Protein AF-A0A5K0X469-F1 (afdb_monomer_lite)

Structure (mmCIF, N/CA/C/O backbone):
data_AF-A0A5K0X469-F1
#
_entry.id   AF-A0A5K0X469-F1
#
loop_
_atom_site.group_PDB
_atom_site.id
_atom_site.type_symbol
_atom_site.label_atom_id
_atom_site.label_alt_id
_atom_site.label_comp_id
_atom_site.label_asym_id
_atom_site.label_entity_id
_atom_site.label_seq_id
_atom_site.pdbx_PDB_ins_code
_atom_site.Cartn_x
_atom_site.Cartn_y
_atom_site.Cartn_z
_atom_site.occupancy
_atom_site.B_iso_or_equiv
_atom_site.auth_seq_id
_atom_site.auth_comp_id
_atom_site.auth_asym_id
_atom_site.auth_atom_id
_atom_site.pdbx_PDB_model_num
ATOM 1 N N . TYR A 1 1 ? 3.629 8.872 -3.583 1.00 82.44 1 TYR A N 1
ATOM 2 C CA . TYR A 1 1 ? 4.429 7.906 -2.803 1.00 82.44 1 TYR A CA 1
ATOM 3 C C . TYR A 1 1 ? 5.070 6.814 -3.657 1.00 82.44 1 TYR A C 1
ATOM 5 O O . TYR A 1 1 ? 6.288 6.779 -3.674 1.00 82.44 1 TYR A O 1
ATOM 13 N N . LEU A 1 2 ? 4.340 5.987 -4.422 1.00 91.75 2 LEU A N 1
ATOM 14 C CA . LEU A 1 2 ? 4.958 4.905 -5.227 1.00 91.75 2 LEU A CA 1
ATOM 15 C C . LEU A 1 2 ? 6.054 5.375 -6.202 1.00 91.75 2 LEU A C 1
ATOM 17 O O . LEU A 1 2 ? 7.116 4.773 -6.253 1.00 91.75 2 LEU A O 1
ATOM 21 N N . TYR A 1 3 ? 5.842 6.490 -6.910 1.00 91.81 3 TYR A N 1
ATOM 22 C CA . TYR A 1 3 ? 6.869 7.071 -7.787 1.00 91.81 3 TYR A CA 1
ATOM 23 C C . TYR A 1 3 ? 8.148 7.464 -7.024 1.00 91.81 3 TYR A C 1
ATOM 25 O O . TYR A 1 3 ? 9.255 7.189 -7.474 1.00 91.81 3 TYR A O 1
ATOM 33 N N . TYR A 1 4 ? 7.998 8.028 -5.822 1.00 94.25 4 TYR A N 1
ATOM 34 C CA . TYR A 1 4 ? 9.132 8.365 -4.962 1.00 94.25 4 TYR A CA 1
ATOM 35 C C . TYR A 1 4 ? 9.884 7.104 -4.521 1.00 94.25 4 TYR A C 1
ATOM 37 O O . TYR A 1 4 ? 11.094 7.042 -4.674 1.00 94.25 4 TYR A O 1
ATOM 45 N N . TYR A 1 5 ? 9.180 6.061 -4.070 1.00 92.56 5 TYR A N 1
ATOM 46 C CA . TYR A 1 5 ? 9.809 4.784 -3.715 1.00 92.56 5 TYR A CA 1
ATOM 47 C C . TYR A 1 5 ? 10.497 4.103 -4.908 1.00 92.56 5 TYR A C 1
ATOM 49 O O . TYR A 1 5 ? 11.579 3.537 -4.742 1.00 92.56 5 TYR A O 1
ATOM 57 N N . SER A 1 6 ? 9.944 4.228 -6.118 1.00 94.25 6 SER A N 1
ATOM 58 C CA . SER A 1 6 ? 10.587 3.701 -7.326 1.00 94.25 6 SER A CA 1
ATOM 59 C C . SER A 1 6 ? 11.900 4.402 -7.675 1.00 94.25 6 SER A C 1
ATOM 61 O O . SER A 1 6 ? 12.809 3.755 -8.185 1.00 94.25 6 SER A O 1
ATOM 63 N N . MET A 1 7 ? 12.065 5.685 -7.323 1.00 95.31 7 MET A N 1
ATOM 64 C CA . MET A 1 7 ? 13.341 6.394 -7.515 1.00 95.31 7 MET A CA 1
ATOM 65 C C . MET A 1 7 ? 14.478 5.801 -6.675 1.00 95.31 7 MET A C 1
ATOM 67 O O . MET A 1 7 ? 15.635 5.896 -7.072 1.00 95.31 7 MET A O 1
ATOM 71 N N . PHE A 1 8 ? 14.161 5.164 -5.544 1.00 95.44 8 PHE A N 1
ATOM 72 C CA . PHE A 1 8 ? 15.133 4.450 -4.710 1.00 95.44 8 PHE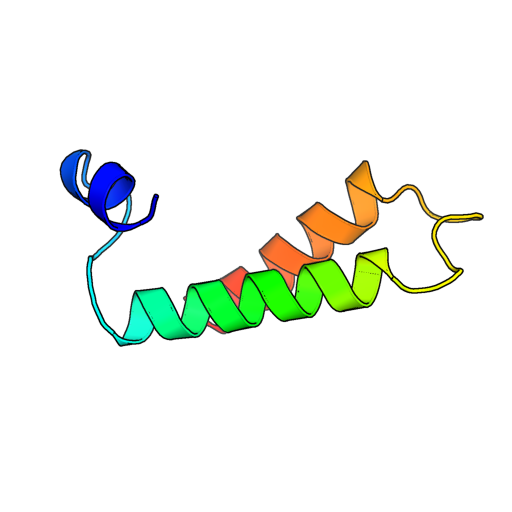 A CA 1
ATOM 73 C C . PHE A 1 8 ? 15.292 2.974 -5.100 1.00 95.44 8 PHE A C 1
ATOM 75 O O . PHE A 1 8 ? 16.001 2.241 -4.416 1.00 95.44 8 PHE A O 1
ATOM 82 N N . GLY A 1 9 ? 14.624 2.516 -6.165 1.00 92.00 9 GLY A N 1
ATOM 83 C CA . GLY A 1 9 ? 14.637 1.112 -6.583 1.00 92.00 9 GLY A CA 1
ATOM 84 C C . GLY A 1 9 ? 13.888 0.171 -5.635 1.00 92.00 9 GLY A C 1
ATOM 85 O O . GLY A 1 9 ? 14.106 -1.034 -5.683 1.00 92.00 9 GLY A O 1
ATOM 86 N N . LEU A 1 10 ? 13.019 0.702 -4.764 1.00 89.00 10 LEU A N 1
ATOM 87 C CA . LEU A 1 10 ? 12.273 -0.096 -3.781 1.00 89.00 10 LEU A CA 1
ATOM 88 C C . LEU A 1 10 ? 11.027 -0.767 -4.374 1.00 89.00 10 LEU A C 1
ATOM 90 O O . LEU A 1 10 ? 10.517 -1.727 -3.803 1.00 89.00 10 LEU A O 1
ATOM 94 N N . CYS A 1 11 ? 10.519 -0.263 -5.499 1.00 88.94 11 CYS A N 1
ATOM 95 C CA . CYS A 1 11 ? 9.421 -0.877 -6.238 1.00 88.94 11 CYS A CA 1
ATOM 96 C C . CYS A 1 11 ? 9.428 -0.455 -7.712 1.00 88.94 11 CYS A C 1
ATOM 98 O O . CYS A 1 11 ? 9.877 0.641 -8.052 1.00 88.94 11 CYS A O 1
ATOM 100 N N . ASP A 1 12 ? 8.878 -1.298 -8.584 1.00 91.06 12 ASP A N 1
ATOM 101 C CA . ASP A 1 12 ? 8.667 -0.942 -9.986 1.00 91.06 12 ASP A CA 1
ATOM 102 C C . ASP A 1 12 ? 7.487 0.016 -10.143 1.00 91.06 12 ASP A C 1
ATOM 104 O O . ASP A 1 12 ? 6.381 -0.237 -9.652 1.00 91.06 12 ASP A O 1
ATOM 108 N N . TYR A 1 13 ? 7.687 1.097 -10.897 1.00 92.31 13 TYR A N 1
ATOM 109 C CA . TYR A 1 13 ? 6.609 2.013 -11.251 1.00 92.31 13 TYR A CA 1
ATOM 110 C C . TYR A 1 13 ? 5.840 1.488 -12.468 1.00 92.31 13 TYR A C 1
ATOM 112 O O . TYR A 1 13 ? 6.160 1.792 -13.616 1.00 92.31 13 TYR A O 1
ATOM 120 N N . SER A 1 14 ? 4.812 0.679 -12.213 1.00 93.69 14 SER A N 1
ATOM 121 C CA . SER A 1 14 ? 3.935 0.125 -13.247 1.00 93.69 14 SER A CA 1
ATOM 122 C C . SER A 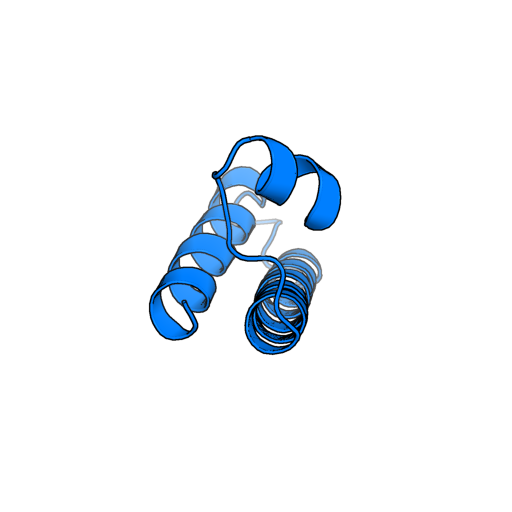1 14 ? 2.460 0.243 -12.860 1.00 93.69 14 SER A C 1
ATOM 124 O O . SER A 1 14 ? 2.117 0.322 -11.678 1.00 93.69 14 SER A O 1
ATOM 126 N N . TRP A 1 15 ? 1.564 0.190 -13.851 1.00 93.12 15 TRP A N 1
ATOM 127 C CA . TRP A 1 15 ? 0.118 0.137 -13.599 1.00 93.12 15 TRP A CA 1
ATOM 128 C C . TRP A 1 15 ? -0.290 -1.065 -12.740 1.00 93.12 15 TRP A C 1
ATOM 130 O O . TRP A 1 15 ? -1.186 -0.936 -11.908 1.00 93.12 15 TRP A O 1
ATOM 140 N N . ARG A 1 16 ? 0.406 -2.203 -12.879 1.00 93.81 16 ARG A N 1
ATOM 141 C CA . ARG A 1 16 ? 0.202 -3.385 -12.030 1.00 93.81 16 ARG A CA 1
ATOM 142 C C . ARG A 1 16 ? 0.535 -3.075 -10.571 1.00 93.81 16 ARG A C 1
ATOM 144 O O . ARG A 1 16 ? -0.255 -3.409 -9.696 1.00 93.81 16 ARG A O 1
ATOM 151 N N . THR A 1 17 ? 1.649 -2.386 -10.317 1.00 93.62 17 THR A N 1
ATOM 152 C CA . THR A 1 17 ? 2.059 -1.993 -8.961 1.00 93.62 17 THR A CA 1
ATOM 153 C C . THR A 1 17 ? 1.060 -1.027 -8.329 1.00 93.62 17 THR A C 1
ATOM 155 O O . THR A 1 17 ? 0.694 -1.182 -7.168 1.00 93.62 17 THR A O 1
ATOM 158 N N . ILE A 1 18 ? 0.586 -0.044 -9.100 1.00 95.19 18 ILE A N 1
ATOM 159 C CA . ILE A 1 18 ? -0.401 0.940 -8.634 1.00 95.19 18 ILE A CA 1
ATOM 160 C C . ILE A 1 18 ? -1.724 0.250 -8.281 1.00 95.19 18 ILE A C 1
ATOM 162 O O . ILE A 1 18 ? -2.272 0.497 -7.209 1.00 95.19 18 ILE A O 1
ATOM 166 N N . ALA A 1 19 ? -2.215 -0.636 -9.152 1.00 96.06 19 ALA A N 1
ATOM 167 C CA . ALA A 1 19 ? -3.440 -1.389 -8.907 1.00 96.06 19 ALA A CA 1
ATOM 168 C C . ALA A 1 19 ? -3.301 -2.326 -7.698 1.00 96.06 19 ALA A C 1
ATOM 170 O O . ALA A 1 19 ? -4.184 -2.351 -6.844 1.00 96.06 19 ALA A O 1
ATOM 171 N N . GLY A 1 20 ? -2.180 -3.044 -7.581 1.00 95.38 20 GLY A N 1
ATOM 172 C CA . GLY A 1 20 ? -1.922 -3.912 -6.434 1.00 95.38 20 GLY A CA 1
ATOM 173 C C . GLY A 1 20 ? -1.867 -3.137 -5.119 1.00 95.38 20 GLY A C 1
ATOM 174 O O . GLY A 1 20 ? -2.482 -3.546 -4.139 1.00 95.38 20 GLY A O 1
ATOM 175 N N . PHE A 1 21 ? -1.225 -1.966 -5.114 1.00 95.69 21 PHE A N 1
ATOM 176 C CA . PHE A 1 21 ? -1.166 -1.104 -3.935 1.00 95.69 21 PHE A CA 1
ATOM 177 C C . PHE A 1 21 ? -2.561 -0.615 -3.535 1.00 95.69 21 PHE A C 1
ATOM 179 O O . PHE A 1 21 ? -2.903 -0.657 -2.359 1.00 95.69 21 PHE A O 1
ATOM 186 N N . LEU A 1 22 ? -3.392 -0.225 -4.507 1.00 96.38 22 LEU A N 1
ATOM 187 C CA . LEU A 1 22 ? -4.777 0.176 -4.261 1.00 96.38 22 LEU A CA 1
ATOM 188 C C . LEU A 1 22 ? -5.575 -0.958 -3.599 1.00 96.38 22 LEU A C 1
ATOM 190 O O . LEU A 1 22 ? -6.266 -0.709 -2.614 1.00 96.38 22 LEU A O 1
ATOM 194 N N . VAL A 1 23 ? -5.453 -2.197 -4.087 1.00 97.25 23 VAL A N 1
ATOM 195 C CA . VAL A 1 23 ? -6.145 -3.358 -3.497 1.00 97.25 23 VAL A CA 1
ATOM 196 C C . VAL A 1 23 ? -5.679 -3.617 -2.065 1.00 97.25 23 VAL A C 1
ATOM 198 O O . VAL A 1 23 ? -6.515 -3.823 -1.184 1.00 97.25 23 VAL A O 1
ATOM 201 N N . VAL A 1 24 ? -4.368 -3.567 -1.811 1.00 97.19 24 VAL A N 1
ATOM 202 C CA . VAL A 1 24 ? -3.808 -3.716 -0.459 1.00 97.19 24 VAL A CA 1
ATOM 203 C C . VAL A 1 24 ? -4.344 -2.629 0.472 1.00 97.19 24 VAL A C 1
ATOM 205 O O . VAL A 1 24 ? -4.854 -2.952 1.543 1.00 97.19 24 VAL A O 1
ATOM 208 N N . SER A 1 25 ? -4.299 -1.361 0.053 1.00 96.06 25 SER A N 1
ATOM 209 C CA . SER A 1 25 ? -4.788 -0.237 0.857 1.00 96.06 25 SER A CA 1
ATOM 210 C C . SER A 1 25 ? -6.283 -0.337 1.145 1.00 96.06 25 SER A C 1
ATOM 212 O O . SER A 1 25 ? -6.679 -0.180 2.293 1.00 96.06 25 SER A O 1
ATOM 214 N N . LEU A 1 26 ? -7.116 -0.654 0.147 1.00 97.25 26 LEU A N 1
ATOM 215 C CA . LEU A 1 26 ? -8.552 -0.834 0.370 1.00 97.25 26 LEU A CA 1
ATOM 216 C C . LEU A 1 26 ? -8.838 -1.992 1.325 1.00 97.25 26 LEU A C 1
ATOM 218 O O . LEU A 1 26 ? -9.686 -1.855 2.199 1.00 97.25 26 LEU A O 1
ATOM 222 N N . SER A 1 27 ? -8.129 -3.112 1.185 1.00 96.44 27 SER A N 1
ATOM 223 C CA . SER A 1 27 ? -8.313 -4.272 2.064 1.00 96.44 27 SER A CA 1
ATOM 224 C C . SER A 1 27 ? -7.964 -3.931 3.512 1.00 96.44 27 SER A C 1
ATOM 226 O O . SER A 1 27 ? -8.719 -4.259 4.424 1.00 96.44 27 SER A O 1
ATOM 228 N N . ALA A 1 28 ? -6.852 -3.225 3.716 1.00 95.25 28 ALA A N 1
ATOM 229 C CA . ALA A 1 28 ? -6.423 -2.752 5.022 1.00 95.25 28 ALA A CA 1
ATOM 230 C C . ALA A 1 28 ? -7.434 -1.762 5.634 1.00 95.25 28 ALA A C 1
ATOM 232 O O . ALA A 1 28 ? -7.840 -1.946 6.777 1.00 95.25 28 ALA A O 1
ATOM 233 N N . SER A 1 29 ? -7.920 -0.787 4.854 1.00 95.00 29 SER A N 1
ATOM 234 C CA . SER A 1 29 ? -8.942 0.171 5.302 1.00 95.00 29 SER A CA 1
ATOM 235 C C . SER A 1 29 ? -10.292 -0.481 5.601 1.00 95.00 29 SER A C 1
ATOM 237 O O . SER A 1 29 ? -10.997 -0.033 6.500 1.00 95.00 29 SER A O 1
ATOM 239 N N . VAL A 1 30 ? -10.668 -1.543 4.875 1.00 94.19 30 VAL A N 1
ATOM 240 C CA . VAL A 1 30 ? -11.852 -2.338 5.224 1.00 94.19 30 VAL A CA 1
ATOM 241 C C . VAL A 1 30 ? -11.645 -2.945 6.602 1.00 94.19 30 VAL A C 1
ATOM 243 O O . VAL A 1 30 ? -12.473 -2.697 7.466 1.00 94.19 30 VAL A O 1
ATOM 246 N N . VAL A 1 31 ? -10.540 -3.659 6.838 1.00 92.81 31 VAL A N 1
ATOM 247 C CA . VAL A 1 31 ? -10.258 -4.291 8.140 1.00 92.81 31 VAL A CA 1
ATOM 248 C C . VAL A 1 31 ? -10.248 -3.278 9.287 1.00 92.81 31 VAL A C 1
ATOM 250 O O . VAL A 1 31 ? -10.881 -3.537 10.304 1.00 92.81 31 VAL A O 1
ATOM 253 N N . GLU A 1 32 ? -9.629 -2.115 9.095 1.00 92.50 32 GLU A N 1
ATOM 254 C CA . GLU A 1 32 ? -9.622 -1.010 10.066 1.00 92.50 32 GLU A CA 1
ATOM 255 C C . GLU A 1 32 ? -11.034 -0.472 10.366 1.00 92.50 32 GLU A C 1
ATOM 257 O O . GLU A 1 32 ? -11.353 -0.102 11.490 1.00 92.50 32 GLU A O 1
ATOM 262 N N . SER A 1 33 ? -11.920 -0.445 9.367 1.00 91.25 33 SER A N 1
ATOM 263 C CA . SER A 1 33 ? -13.292 0.048 9.539 1.00 91.25 33 SER A CA 1
ATOM 264 C C . SER A 1 33 ? -14.226 -0.925 10.270 1.00 91.25 33 SER A C 1
ATOM 266 O O . SER A 1 33 ? -15.350 -0.549 10.618 1.00 91.25 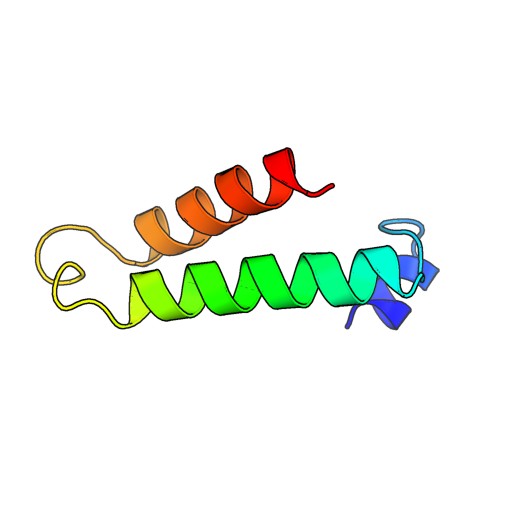33 SER A O 1
ATOM 268 N N . LEU A 1 34 ? -13.809 -2.178 10.488 1.00 87.44 34 LEU A N 1
ATOM 269 C CA . LEU A 1 34 ? -14.633 -3.153 11.194 1.00 87.44 34 LEU A CA 1
ATOM 270 C C . LEU A 1 34 ? -14.652 -2.844 12.702 1.00 87.44 34 LEU A C 1
ATOM 272 O O . LEU A 1 34 ? -13.619 -2.524 13.289 1.00 87.44 34 LEU A O 1
ATOM 276 N N . PRO A 1 35 ? -15.790 -3.053 13.392 1.00 82.56 35 PRO A N 1
ATOM 277 C CA . PRO A 1 35 ? -15.894 -2.915 14.847 1.00 82.56 35 PRO A CA 1
ATOM 278 C C . PRO A 1 35 ? -15.244 -4.106 15.583 1.00 82.56 35 PRO A C 1
ATOM 280 O O . PRO A 1 35 ? -15.789 -4.620 16.553 1.00 82.56 35 PRO A O 1
ATOM 283 N N . ILE A 1 36 ? -14.108 -4.590 15.075 1.00 77.75 36 ILE A N 1
ATOM 284 C CA . ILE A 1 36 ? -13.263 -5.638 15.662 1.00 77.75 36 ILE A CA 1
ATOM 285 C C . ILE A 1 36 ? -12.076 -5.001 16.410 1.00 77.75 36 ILE A C 1
ATOM 287 O O . ILE A 1 36 ? -11.534 -5.619 17.326 1.00 77.75 36 ILE A O 1
ATOM 291 N N . SER A 1 37 ? -11.746 -3.739 16.097 1.00 70.56 37 SER A N 1
ATOM 292 C CA . SER A 1 37 ? -10.702 -2.934 16.757 1.00 70.56 37 SER A CA 1
ATOM 293 C C . SER A 1 37 ? -10.835 -2.878 18.293 1.00 70.56 37 SER A C 1
ATOM 295 O O . SER A 1 37 ? -9.862 -2.712 19.023 1.00 70.56 37 SER A O 1
ATOM 297 N N . THR A 1 38 ? -12.040 -3.105 18.829 1.00 68.75 38 THR A N 1
ATOM 298 C CA . THR A 1 38 ? -12.282 -3.167 20.280 1.00 68.75 38 THR A CA 1
ATOM 299 C C . THR A 1 38 ? -11.665 -4.386 20.975 1.00 68.75 38 THR A C 1
ATOM 301 O O . THR A 1 38 ? -11.469 -4.336 22.186 1.00 68.75 38 THR A O 1
ATOM 304 N N . GLU A 1 39 ? -11.374 -5.470 20.247 1.00 76.81 39 GLU A N 1
ATOM 305 C CA . GLU A 1 39 ? -10.719 -6.677 20.787 1.00 76.81 39 GLU A CA 1
ATOM 306 C C . GLU A 1 39 ? -9.352 -6.967 20.147 1.00 76.81 39 GLU A C 1
ATOM 308 O O . GLU A 1 39 ? -8.479 -7.536 20.804 1.00 76.81 39 GLU A O 1
ATOM 313 N N . LEU A 1 40 ? -9.145 -6.578 18.886 1.00 80.69 40 LEU A N 1
ATOM 314 C CA . LEU A 1 40 ? -7.893 -6.768 18.152 1.00 80.69 40 LEU A CA 1
ATOM 315 C C . LEU A 1 40 ? -7.336 -5.419 17.697 1.00 80.69 40 LEU A C 1
ATOM 317 O O . LEU A 1 40 ? -7.940 -4.764 16.861 1.00 80.69 40 LEU A O 1
ATOM 321 N N . ASP A 1 41 ? -6.162 -5.051 18.212 1.00 87.12 41 ASP A N 1
ATOM 322 C CA . ASP A 1 41 ? -5.509 -3.765 17.935 1.00 87.12 41 ASP A CA 1
ATOM 323 C C . ASP A 1 41 ? -5.221 -3.555 16.436 1.00 87.12 41 ASP A C 1
ATOM 325 O O . ASP A 1 41 ? -4.645 -4.420 15.764 1.00 87.12 41 ASP A O 1
ATOM 329 N N . ASP A 1 42 ? -5.560 -2.376 15.918 1.00 86.38 42 ASP A N 1
ATOM 330 C CA . ASP A 1 42 ? -5.403 -2.038 14.500 1.00 86.38 42 ASP A CA 1
ATOM 331 C C . ASP A 1 42 ? -3.935 -1.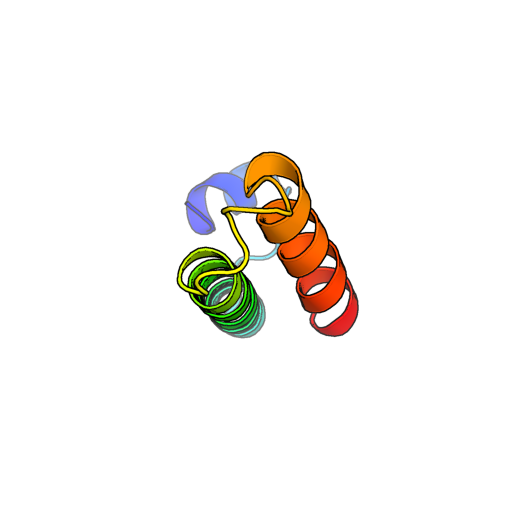984 14.069 1.00 86.38 42 ASP A C 1
ATOM 333 O O . ASP A 1 42 ? -3.600 -2.314 12.928 1.00 86.38 42 ASP A O 1
ATOM 337 N N . ASN A 1 43 ? -3.022 -1.698 15.003 1.00 90.31 43 ASN A N 1
ATOM 338 C CA . ASN A 1 43 ? -1.582 -1.784 14.747 1.00 90.31 43 ASN A CA 1
ATOM 339 C C . ASN A 1 43 ? -1.103 -3.220 14.470 1.00 90.31 43 ASN A C 1
ATOM 341 O O . ASN A 1 43 ? 0.025 -3.405 14.016 1.00 90.31 43 ASN A O 1
ATOM 345 N N . LEU A 1 44 ? -1.929 -4.236 14.734 1.00 90.75 44 LEU A N 1
ATOM 346 C CA . LEU A 1 44 ? -1.679 -5.629 14.366 1.00 90.75 44 LEU A CA 1
ATOM 347 C C . LEU A 1 44 ? -2.496 -6.042 13.139 1.00 90.75 44 LEU A C 1
ATOM 349 O O . LEU A 1 44 ? -1.940 -6.636 12.213 1.00 90.75 44 LEU A O 1
ATOM 353 N N . THR A 1 45 ? -3.793 -5.734 13.095 1.00 92.25 45 THR A N 1
ATOM 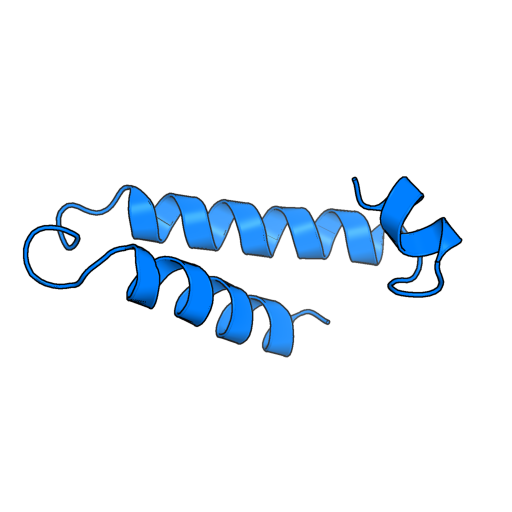354 C CA . THR A 1 45 ? -4.694 -6.218 12.033 1.00 92.25 45 THR A CA 1
ATOM 355 C C . THR A 1 45 ? -4.420 -5.558 10.681 1.00 92.25 45 THR A C 1
ATOM 357 O O . THR A 1 45 ? -4.420 -6.245 9.653 1.00 92.25 45 THR A O 1
ATOM 360 N N . VAL A 1 46 ? -4.112 -4.259 10.658 1.00 94.00 46 VAL A N 1
ATOM 361 C CA . VAL A 1 46 ? -3.858 -3.488 9.431 1.00 94.00 46 VAL A CA 1
ATOM 362 C C . VAL A 1 46 ? -2.539 -3.911 8.767 1.00 94.00 46 VAL A C 1
ATOM 364 O O . VAL A 1 46 ? -2.562 -4.231 7.569 1.00 94.00 46 VAL A O 1
ATOM 367 N N . PRO A 1 47 ? -1.394 -4.017 9.480 1.00 94.44 47 PRO A N 1
ATOM 368 C CA . PRO A 1 47 ? -0.158 -4.515 8.875 1.00 94.44 47 PRO A CA 1
ATOM 369 C C . PRO A 1 47 ? -0.258 -5.976 8.448 1.00 94.44 47 PRO A C 1
ATOM 371 O O . PRO A 1 47 ? 0.218 -6.322 7.369 1.00 94.44 47 PRO A O 1
ATOM 374 N N . LEU A 1 48 ? -0.914 -6.827 9.241 1.00 94.62 48 LEU A N 1
ATOM 375 C CA . LEU A 1 48 ? -1.056 -8.247 8.925 1.00 94.62 48 LEU A CA 1
ATOM 376 C C . LEU A 1 48 ? -1.906 -8.449 7.666 1.00 94.62 48 LEU A C 1
ATOM 378 O O . LEU A 1 48 ? -1.508 -9.189 6.767 1.00 94.62 48 LEU A O 1
ATOM 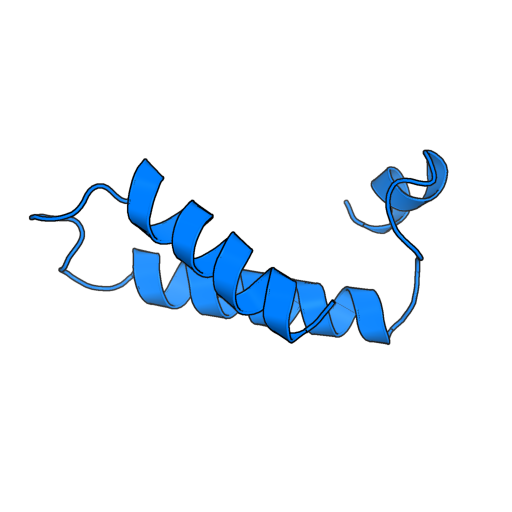382 N N . THR A 1 49 ? -3.011 -7.713 7.535 1.00 95.19 49 THR A N 1
ATOM 383 C CA . THR A 1 49 ? -3.820 -7.689 6.306 1.00 95.19 49 THR A CA 1
ATOM 384 C C . THR A 1 49 ? -3.007 -7.177 5.121 1.00 95.19 49 THR A C 1
ATOM 386 O O . THR A 1 49 ? -3.032 -7.777 4.047 1.00 95.19 49 THR A O 1
ATOM 389 N N . SER A 1 50 ? -2.231 -6.109 5.317 1.00 96.06 50 SER A N 1
ATOM 390 C CA . SER A 1 50 ? -1.393 -5.534 4.262 1.00 96.06 50 SER A CA 1
ATOM 391 C C . SER A 1 50 ? -0.315 -6.508 3.777 1.00 96.06 50 SER A C 1
ATOM 393 O O . SER A 1 50 ? -0.090 -6.621 2.573 1.00 96.06 50 SER A O 1
ATOM 395 N N . MET A 1 51 ? 0.321 -7.248 4.690 1.00 96.50 51 MET A N 1
ATOM 396 C CA . MET A 1 51 ? 1.318 -8.274 4.368 1.00 96.50 51 MET A CA 1
ATOM 397 C C . MET A 1 51 ? 0.694 -9.468 3.644 1.00 96.50 51 MET A C 1
ATOM 399 O O . MET A 1 51 ? 1.260 -9.936 2.658 1.00 96.50 51 MET A O 1
ATOM 403 N N . LEU A 1 52 ? -0.470 -9.946 4.097 1.00 96.69 52 LEU A N 1
ATOM 404 C CA . LEU A 1 52 ? -1.162 -11.078 3.475 1.00 96.69 52 LEU A CA 1
ATOM 405 C C . LEU A 1 52 ? -1.643 -10.742 2.064 1.00 96.69 52 LEU A C 1
ATOM 407 O O . LEU A 1 52 ? -1.317 -11.449 1.115 1.00 96.69 52 LEU A O 1
ATOM 411 N N . VAL A 1 53 ? -2.397 -9.653 1.910 1.00 96.69 53 VAL A N 1
ATOM 412 C CA . VAL A 1 53 ? -2.926 -9.236 0.604 1.00 96.69 53 VAL A CA 1
ATOM 413 C C . VAL A 1 53 ? -1.782 -8.811 -0.315 1.00 96.69 53 VAL A C 1
ATOM 415 O O . VAL A 1 53 ? -1.782 -9.150 -1.496 1.00 96.69 53 VAL A O 1
ATOM 418 N N . GLY A 1 54 ? -0.770 -8.134 0.232 1.00 95.19 54 GLY A N 1
ATOM 419 C CA . GLY A 1 54 ? 0.431 -7.756 -0.503 1.00 95.19 54 GLY A CA 1
ATOM 420 C C . GLY A 1 54 ? 1.178 -8.968 -1.051 1.00 95.19 54 GLY A C 1
ATOM 421 O O . GLY A 1 54 ? 1.408 -9.033 -2.253 1.00 95.19 54 GLY A O 1
ATOM 422 N N . GLY A 1 55 ? 1.477 -9.963 -0.214 1.00 94.06 55 GLY A N 1
ATOM 423 C CA . GLY A 1 55 ? 2.193 -11.173 -0.633 1.00 94.06 55 GLY A CA 1
ATOM 424 C C . GLY A 1 55 ? 1.431 -12.066 -1.620 1.00 94.06 55 GLY A C 1
ATOM 425 O O . GLY A 1 55 ? 2.039 -12.913 -2.263 1.00 94.06 55 GLY A O 1
ATOM 426 N N . LEU A 1 56 ? 0.113 -11.896 -1.754 1.00 93.94 56 LEU A N 1
ATOM 427 C CA . LEU A 1 56 ? -0.688 -12.602 -2.760 1.00 93.94 56 LEU A CA 1
ATOM 428 C C . LEU A 1 56 ? -0.687 -11.901 -4.125 1.00 93.94 56 LEU A C 1
ATOM 430 O O . LEU A 1 56 ? -0.898 -12.549 -5.150 1.00 93.94 56 LEU A O 1
ATOM 434 N N . ILE A 1 57 ? -0.515 -10.580 -4.144 1.00 91.81 57 ILE A N 1
ATOM 435 C CA . ILE A 1 57 ? -0.668 -9.754 -5.349 1.00 91.81 57 ILE A CA 1
ATOM 436 C C . ILE A 1 57 ? 0.686 -9.414 -5.983 1.00 91.81 57 ILE A C 1
ATOM 438 O O . ILE A 1 57 ? 0.779 -9.326 -7.216 1.00 91.81 57 ILE A O 1
ATOM 442 N N . PHE A 1 58 ? 1.708 -9.199 -5.157 1.00 87.62 58 PHE A N 1
ATOM 443 C CA . PHE A 1 58 ? 3.046 -8.775 -5.563 1.00 87.62 58 PHE A CA 1
ATOM 444 C C . PHE A 1 58 ? 3.992 -9.959 -5.708 1.00 87.62 58 PHE A C 1
ATOM 446 O O . PHE A 1 58 ? 4.590 -10.040 -6.808 1.00 87.62 58 PHE A O 1
#

Radius of gyration: 13.01 Å; chains: 1; bounding box: 31×21×34 Å

Organism: NCBI:txid210225

Sequence (58 aa):
YLYYYSMFGLCDYSWRTIAGFLVVSLSASVVESLPISTELDDNLTVPLTSMLVGGLIF

pLDDT: mean 91.51, std 6.2, range [68.75, 97.25]

Foldseek 3Di:
DVVVCVVVVNDDPDPLVVVLVVVLVVQLVVQVPDPCCVPDPSVPSSVVSSVVSNVVRD

Secondary structure (DSSP, 8-state):
-HHHHHHTTSS--SHHHHHHHHHHHHHHHHHHHSTTTTTS-HHHHHHHHHHHHHHHH-